Protein AF-A0A7S1VUF8-F1 (afdb_monomer)

Foldseek 3Di:
DDDDDDPVVVVVVVVVVVVCVPVVVVVVVCVVVPDCPPPVNVVCVVVCVVVVVCVVVCVVVDDPDPDPDDDPCPDPPHPPPDPPDFAADEDECDPGQWDWDADPVPGIDIDGDPCSVVVCVVCVVRHHYHYDYPDDCVVCVVVVVVD

Sequence (147 aa):
GGEGGGSVSLATNAKYMIYAAVLIPSALLTWAIKDPDSPPAQFSKLIGLTGLISGVTDEFSKPAHDKLLPNWHDMPNVPQDIFPLPHTLVLDLENTLVSSTWDRKYGWRHAKRPGVDRFLQTMVEYYEIVLYSPSPDYIGDPVVTAL

Solvent-accessible surface area (backbone atoms only — not comparable to full-atom values): 9198 Å² total; per-residue (Å²): 139,90,86,89,74,72,72,65,56,57,55,51,52,51,50,53,51,52,50,49,66,52,48,54,58,50,51,50,51,54,48,54,70,70,38,86,77,28,70,71,44,46,49,37,50,73,73,39,54,51,57,54,54,48,50,59,52,43,66,76,68,50,72,96,53,100,63,94,65,82,59,74,88,75,41,91,89,51,73,90,79,61,78,76,72,67,51,78,45,80,38,57,42,67,82,66,44,27,42,76,47,77,41,96,88,75,42,78,45,78,42,74,42,89,63,46,64,60,49,52,65,58,43,59,79,62,25,46,77,41,82,43,65,96,62,59,61,93,70,42,51,67,55,62,74,70,102

Mean predicted aligned error: 14.05 Å

Nearest PDB structures (foldseek):
  3qle-assembly1_A  TM=9.612E-01  e=4.189E-05  Saccharomyces cerevisiae EC1118
  4qqf-assembly3_B  TM=8.112E-01  e=4.773E-05  Saccharomyces cerevisiae
  4qqf-asse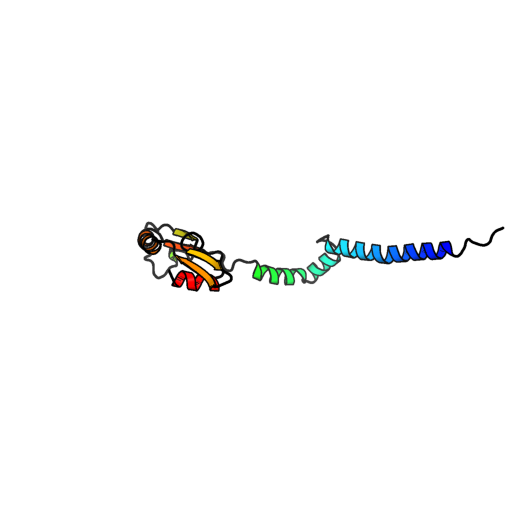mbly4_C  TM=7.850E-01  e=4.773E-05  Saccharomyces cerevisiae
  4io7-assembly1_B  TM=3.229E-01  e=1.639E+00  Adineta vaga
  7txj-assembly1_A-1  TM=1.926E-01  e=6.045E+00  Betalipothrixvirus pozzuoliense

Organism: NCBI:txid210454

Radius of gyration: 32.81 Å; Cα contacts (8 Å, |Δi|>4): 81; chains: 1; bounding box: 82×50×76 Å

Secondary structure (DSSP, 8-state):
-----HHHHHHHHHHHHHHHHHHHHHHHHHHHHH-TTSHHHHHHHHTTHHHHHHHHHHHHHS-S-S-SS--GGG-TTS-TT-SSPPEEEEEESBTTTEEEEEETTTEEEEEEPTTHHHHHHHHTTTEEEEEE-SS-HHHHHHHHHT-

pLDDT: mean 81.04, std 10.75, range [42.81, 94.44]

InterPro domains:
  IPR004274 FCP1 homology domain [PF03031] (88-146)
  IPR004274 FCP1 homology domain [PS50969] (82-147)
  IPR023214 HAD superfamily [G3DSA:3.40.50.1000] (75-147)
  IPR036412 HAD-like superfamily [SSF56784] (85-146)
  IPR050365 Mitochondrial import inner membrane translocase subunit TIM50 [PTHR12210] (81-146)

Structure (mmCIF, N/CA/C/O backbone):
data_AF-A0A7S1VUF8-F1
#
_entry.id   AF-A0A7S1VUF8-F1
#
loop_
_atom_site.group_PDB
_atom_site.id
_atom_site.type_symbol
_atom_site.label_atom_id
_atom_site.label_alt_id
_atom_site.label_comp_id
_atom_site.label_asym_id
_atom_site.label_entity_id
_atom_site.label_seq_id
_atom_site.pdbx_PDB_ins_code
_atom_site.Cartn_x
_atom_site.Cartn_y
_atom_site.Cartn_z
_atom_site.occupancy
_atom_site.B_iso_or_equiv
_atom_site.auth_seq_id
_atom_site.auth_comp_id
_atom_site.auth_asym_id
_atom_site.auth_atom_id
_atom_site.pdbx_PDB_model_num
ATOM 1 N N . GLY A 1 1 ? 66.160 -23.265 -58.743 1.00 42.81 1 GLY A N 1
ATOM 2 C CA . GLY A 1 1 ? 65.489 -22.884 -57.490 1.00 42.81 1 GLY A CA 1
ATOM 3 C C . GLY A 1 1 ? 64.761 -21.586 -57.724 1.00 42.81 1 GLY A C 1
ATOM 4 O O . GLY A 1 1 ? 65.370 -20.694 -58.294 1.00 42.81 1 GLY A O 1
ATOM 5 N N . GLY A 1 2 ? 63.495 -21.506 -57.317 1.00 51.47 2 GLY A N 1
ATOM 6 C CA . GLY A 1 2 ? 62.753 -20.246 -57.275 1.00 51.47 2 GLY A CA 1
ATOM 7 C C . GLY A 1 2 ? 61.473 -20.222 -58.102 1.00 51.47 2 GLY A C 1
ATOM 8 O O . GLY A 1 2 ? 61.422 -19.488 -59.072 1.00 51.47 2 GLY A O 1
ATOM 9 N N . GLU A 1 3 ? 60.435 -20.945 -57.676 1.00 48.47 3 GLU A N 1
ATOM 10 C CA . GLU A 1 3 ? 59.035 -20.620 -57.990 1.00 48.47 3 GLU A CA 1
ATOM 11 C C . GLU A 1 3 ? 58.171 -21.029 -56.785 1.00 48.47 3 GLU A C 1
ATOM 13 O O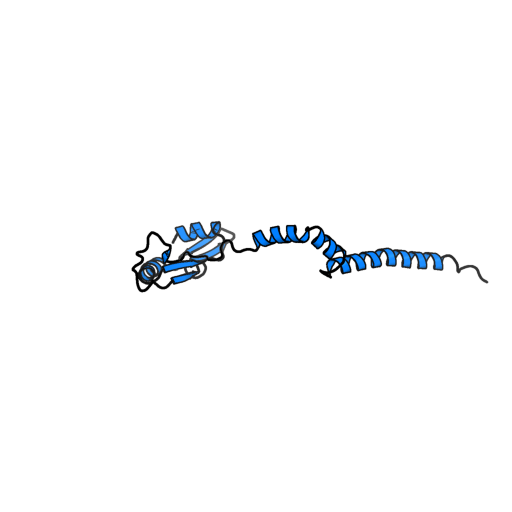 . GLU A 1 3 ? 58.138 -22.201 -56.418 1.00 48.47 3 GLU A O 1
ATOM 18 N N . GLY A 1 4 ? 57.535 -20.065 -56.103 1.00 49.84 4 GLY A N 1
ATOM 19 C CA . GLY A 1 4 ? 56.689 -20.361 -54.933 1.00 49.84 4 GLY A CA 1
ATOM 20 C C . GLY A 1 4 ? 56.285 -19.194 -54.016 1.00 49.84 4 GLY A C 1
ATOM 21 O O . GLY A 1 4 ? 55.901 -19.447 -52.881 1.00 49.84 4 GLY A O 1
ATOM 22 N N . GLY A 1 5 ? 56.387 -17.925 -54.443 1.00 50.72 5 GLY A N 1
ATOM 23 C CA . GLY A 1 5 ? 56.178 -16.761 -53.554 1.00 50.72 5 GLY A CA 1
ATOM 24 C C . GLY A 1 5 ? 54.895 -15.933 -53.750 1.00 50.72 5 GLY A C 1
ATOM 25 O O . GLY A 1 5 ? 54.574 -15.108 -52.900 1.00 50.72 5 GLY A O 1
ATOM 26 N N . GLY A 1 6 ? 54.153 -16.107 -54.851 1.00 55.44 6 GLY A N 1
ATOM 27 C CA . GLY A 1 6 ? 53.097 -15.156 -55.248 1.00 55.44 6 GLY A CA 1
ATOM 28 C C . GLY A 1 6 ? 51.715 -15.369 -54.613 1.00 55.44 6 GLY A C 1
ATOM 29 O O . GLY A 1 6 ? 51.005 -14.405 -54.332 1.00 55.44 6 GLY A O 1
ATOM 30 N N . SER A 1 7 ? 51.319 -16.616 -54.346 1.00 53.91 7 SER A N 1
ATOM 31 C CA . SER A 1 7 ? 49.950 -16.952 -53.912 1.00 53.91 7 SER A CA 1
ATOM 32 C C . SER A 1 7 ? 49.683 -16.696 -52.423 1.00 53.91 7 SER A C 1
ATOM 34 O O . SER A 1 7 ? 48.546 -16.434 -52.031 1.00 53.91 7 SER A O 1
ATOM 36 N N . VAL A 1 8 ? 50.725 -16.711 -51.586 1.00 57.19 8 VAL A N 1
ATOM 37 C CA . VAL A 1 8 ? 50.611 -16.527 -50.127 1.00 57.19 8 VAL A CA 1
ATOM 38 C C . VAL A 1 8 ? 50.386 -15.054 -49.749 1.00 57.19 8 VAL A C 1
ATOM 40 O O . VAL A 1 8 ? 49.652 -14.759 -48.805 1.00 57.19 8 VAL A O 1
ATOM 43 N N . SER A 1 9 ? 50.943 -14.112 -50.518 1.00 58.44 9 SER A N 1
ATOM 44 C CA . SER A 1 9 ? 50.815 -12.664 -50.272 1.00 58.44 9 SER A CA 1
ATOM 45 C C . SER A 1 9 ? 49.383 -12.156 -50.498 1.00 58.44 9 SER A C 1
ATOM 47 O O . SER A 1 9 ? 48.821 -11.439 -49.668 1.00 58.44 9 SER A O 1
ATOM 49 N N . LEU A 1 10 ? 48.735 -12.617 -51.572 1.00 59.25 10 LEU A N 1
ATOM 50 C CA . LEU A 1 10 ? 47.386 -12.182 -51.945 1.00 59.25 10 LEU A CA 1
ATOM 51 C C . LEU A 1 10 ? 46.319 -12.693 -50.959 1.00 59.25 10 LEU A C 1
ATOM 53 O O . LEU A 1 10 ? 45.423 -11.947 -50.569 1.00 59.25 10 LEU A O 1
ATOM 57 N N . ALA A 1 11 ? 46.468 -13.932 -50.478 1.00 61.50 11 ALA A N 1
ATOM 58 C CA . ALA A 1 11 ? 45.592 -14.516 -49.462 1.00 61.50 11 ALA A CA 1
ATOM 59 C C . ALA A 1 11 ? 45.755 -13.856 -48.080 1.00 61.50 11 ALA A C 1
ATOM 61 O O . ALA A 1 11 ? 44.786 -13.739 -47.330 1.00 61.50 11 ALA A O 1
ATOM 62 N N . THR A 1 12 ? 46.964 -13.407 -47.736 1.00 65.38 12 THR A N 1
ATOM 63 C CA . THR A 1 12 ? 47.231 -12.718 -46.465 1.00 65.38 12 THR A CA 1
ATOM 64 C C . THR A 1 12 ? 46.631 -11.307 -46.476 1.00 65.38 12 THR A C 1
ATOM 66 O O . THR A 1 12 ? 45.928 -10.934 -45.538 1.00 65.38 12 THR A O 1
ATOM 69 N N . ASN A 1 13 ? 46.782 -10.567 -47.580 1.00 70.62 13 ASN A N 1
ATOM 70 C CA . ASN A 1 13 ? 46.137 -9.262 -47.768 1.00 70.62 13 ASN A CA 1
ATOM 71 C C . ASN A 1 13 ? 44.605 -9.368 -47.780 1.00 70.62 13 ASN A C 1
ATOM 73 O O . ASN A 1 13 ? 43.932 -8.552 -47.156 1.00 70.62 13 ASN A O 1
ATOM 77 N N . ALA A 1 14 ? 44.041 -10.411 -48.399 1.00 74.50 14 ALA A N 1
ATOM 78 C CA . ALA A 1 14 ? 42.599 -10.658 -48.370 1.00 74.50 14 ALA A CA 1
ATOM 79 C C . ALA A 1 14 ? 42.070 -10.895 -46.942 1.00 74.50 14 ALA A C 1
ATOM 81 O O . ALA A 1 14 ? 41.014 -10.378 -46.582 1.00 74.50 14 ALA A O 1
ATOM 82 N N . LYS A 1 15 ? 42.820 -11.614 -46.094 1.00 74.06 15 LYS A N 1
ATOM 83 C CA . LYS A 1 15 ? 42.462 -11.812 -44.678 1.00 74.06 15 LYS A CA 1
ATOM 84 C C . LYS A 1 15 ? 42.473 -10.496 -43.902 1.00 74.06 15 LYS A C 1
ATOM 86 O O . LYS A 1 15 ? 41.510 -10.216 -43.196 1.00 74.06 15 LYS A O 1
ATOM 91 N N . TYR A 1 16 ? 43.505 -9.664 -44.067 1.00 80.50 16 TYR A N 1
ATOM 92 C CA . TYR A 1 16 ? 43.556 -8.338 -43.435 1.00 80.50 16 TYR A CA 1
ATOM 93 C C . TYR A 1 16 ? 42.423 -7.419 -43.900 1.00 80.50 16 TYR A C 1
ATOM 95 O O . TYR A 1 16 ? 41.854 -6.705 -43.079 1.00 80.50 16 TYR A O 1
ATOM 103 N N . MET A 1 17 ? 42.040 -7.487 -45.176 1.00 81.19 17 MET A N 1
ATOM 104 C CA . MET A 1 17 ? 40.899 -6.736 -45.706 1.00 81.19 17 MET A CA 1
ATOM 105 C C . MET A 1 17 ? 39.572 -7.183 -45.080 1.00 81.19 17 MET A C 1
ATOM 107 O O . MET A 1 17 ? 38.761 -6.338 -44.712 1.00 81.19 17 MET A O 1
ATOM 111 N N . ILE A 1 18 ? 39.361 -8.490 -44.892 1.00 79.44 18 ILE A N 1
ATOM 112 C CA . ILE A 1 18 ? 38.160 -9.018 -44.224 1.00 79.44 18 ILE A CA 1
ATOM 113 C C . ILE A 1 18 ? 38.150 -8.640 -42.735 1.00 79.44 18 ILE A C 1
ATOM 115 O O . ILE A 1 18 ? 37.117 -8.217 -42.220 1.00 79.44 18 ILE A O 1
ATOM 119 N N . TYR A 1 19 ? 39.292 -8.716 -42.042 1.00 83.81 19 TYR A N 1
ATOM 120 C CA . TYR A 1 19 ? 39.388 -8.270 -40.649 1.00 83.81 19 TYR A CA 1
ATOM 121 C C . TYR A 1 19 ? 39.126 -6.770 -40.506 1.00 83.81 19 TYR A C 1
ATOM 123 O O . TYR A 1 19 ? 38.364 -6.375 -39.627 1.00 83.81 19 TYR A O 1
ATOM 131 N N . ALA A 1 20 ? 39.683 -5.938 -41.387 1.00 85.00 20 ALA A N 1
ATOM 132 C CA . ALA A 1 20 ? 39.413 -4.504 -41.402 1.00 85.00 20 ALA A CA 1
ATOM 133 C C . ALA A 1 20 ? 37.927 -4.209 -41.675 1.00 85.00 20 ALA A C 1
ATOM 135 O O . ALA A 1 20 ? 37.332 -3.378 -40.989 1.00 85.00 20 ALA A O 1
ATOM 136 N N . ALA A 1 21 ? 37.303 -4.940 -42.605 1.00 82.38 21 ALA A N 1
ATOM 137 C CA . ALA A 1 21 ? 35.891 -4.783 -42.951 1.00 82.38 21 ALA A CA 1
ATOM 138 C C . ALA A 1 21 ? 34.926 -5.147 -41.810 1.00 82.38 21 ALA A C 1
ATOM 140 O O . ALA A 1 21 ? 33.810 -4.641 -41.787 1.00 82.38 21 ALA A O 1
ATOM 141 N N . VAL A 1 22 ? 35.332 -5.990 -40.856 1.00 85.88 22 VAL A N 1
ATOM 142 C CA . VAL A 1 22 ? 34.507 -6.344 -39.685 1.00 85.88 22 VAL A CA 1
ATOM 143 C C . VAL A 1 22 ? 34.856 -5.479 -38.474 1.00 85.88 22 VAL A C 1
ATOM 145 O O . VAL A 1 22 ? 33.963 -5.013 -37.76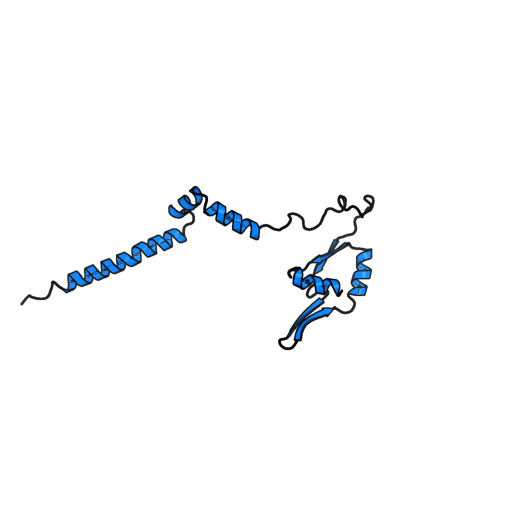4 1.00 85.88 22 VAL A O 1
ATOM 148 N N . LEU A 1 23 ? 36.143 -5.226 -38.233 1.00 90.12 23 LEU A N 1
ATOM 149 C CA . LEU A 1 23 ? 36.612 -4.491 -37.056 1.00 90.12 23 LEU A CA 1
ATOM 150 C C . LEU A 1 23 ? 36.293 -2.997 -37.129 1.00 90.12 23 LEU A C 1
ATOM 152 O O . LEU A 1 23 ? 35.903 -2.421 -36.120 1.00 90.12 23 LEU A O 1
ATOM 156 N N . ILE A 1 24 ? 36.409 -2.366 -38.301 1.00 87.00 24 ILE A N 1
ATOM 157 C CA . ILE A 1 24 ? 36.176 -0.919 -38.421 1.00 87.00 24 ILE A CA 1
ATOM 158 C C . ILE A 1 24 ? 34.690 -0.570 -38.208 1.00 87.00 24 ILE A C 1
ATOM 160 O O . ILE A 1 24 ? 34.410 0.295 -37.376 1.00 87.00 24 ILE A O 1
ATOM 164 N N . PRO A 1 25 ? 33.711 -1.237 -38.856 1.00 84.31 25 PRO A N 1
ATOM 165 C CA . PRO A 1 25 ? 32.299 -0.942 -38.611 1.00 84.31 25 PRO A CA 1
ATOM 166 C C . PRO A 1 25 ? 31.845 -1.315 -37.200 1.00 84.31 25 PRO A C 1
ATOM 168 O O . PRO A 1 25 ? 31.065 -0.582 -36.602 1.00 84.31 25 PRO A O 1
ATOM 171 N N . SER A 1 26 ? 32.344 -2.421 -36.637 1.00 84.06 26 SER A N 1
ATOM 172 C CA . SER A 1 26 ? 32.008 -2.809 -35.260 1.00 84.06 26 SER A CA 1
ATOM 173 C C . SER A 1 26 ? 32.580 -1.831 -34.228 1.00 84.06 26 SER A C 1
ATOM 175 O O . SER A 1 26 ? 31.872 -1.459 -33.293 1.00 84.06 26 SER A O 1
ATOM 177 N N . ALA A 1 27 ? 33.804 -1.332 -34.419 1.00 86.56 27 ALA A N 1
ATOM 178 C CA . ALA A 1 27 ? 34.380 -0.267 -33.597 1.00 86.56 27 ALA A CA 1
ATOM 179 C C . ALA A 1 27 ? 33.593 1.053 -33.717 1.00 86.56 27 ALA A C 1
ATOM 181 O O . ALA A 1 27 ? 33.341 1.711 -32.712 1.00 86.56 27 ALA A O 1
ATOM 182 N N . LEU A 1 28 ? 33.137 1.416 -34.920 1.00 83.25 28 LEU A N 1
ATOM 183 C CA . LEU A 1 28 ? 32.300 2.603 -35.131 1.00 83.25 28 LEU A CA 1
ATOM 184 C C . LEU A 1 28 ? 30.914 2.474 -34.490 1.00 83.25 28 LEU A C 1
ATOM 186 O O . LEU A 1 28 ? 30.445 3.423 -33.870 1.00 83.25 28 LEU A O 1
ATOM 190 N N . LEU A 1 29 ? 30.268 1.310 -34.599 1.00 81.31 29 LEU A N 1
ATOM 191 C CA . LEU A 1 29 ? 28.972 1.052 -33.965 1.00 81.31 29 LEU A CA 1
ATOM 192 C C . LEU A 1 29 ? 29.089 1.026 -32.440 1.00 81.31 29 LEU A C 1
ATOM 194 O O . LEU A 1 29 ? 28.267 1.618 -31.747 1.00 81.31 29 LEU A O 1
ATOM 198 N N . THR A 1 30 ? 30.127 0.379 -31.908 1.00 81.75 30 THR A N 1
ATOM 199 C CA . THR A 1 30 ? 30.373 0.356 -30.459 1.00 81.75 30 THR A CA 1
ATOM 200 C C . THR A 1 30 ? 30.720 1.740 -29.918 1.00 81.75 30 THR A C 1
ATOM 202 O O . THR A 1 30 ? 30.232 2.093 -28.847 1.00 81.75 30 THR A O 1
ATOM 205 N N . TRP A 1 31 ? 31.476 2.555 -30.661 1.00 81.56 31 TRP A N 1
ATOM 206 C CA . TRP A 1 31 ? 31.710 3.957 -30.312 1.00 81.56 31 TRP A CA 1
ATOM 207 C C . TRP A 1 31 ? 30.416 4.783 -30.344 1.00 81.56 31 TRP A C 1
ATOM 209 O O . TRP A 1 31 ? 30.115 5.491 -29.385 1.00 81.56 31 TRP A O 1
ATOM 219 N N . ALA A 1 32 ? 29.601 4.627 -31.390 1.00 78.62 32 ALA A N 1
ATOM 220 C CA . ALA A 1 32 ? 28.333 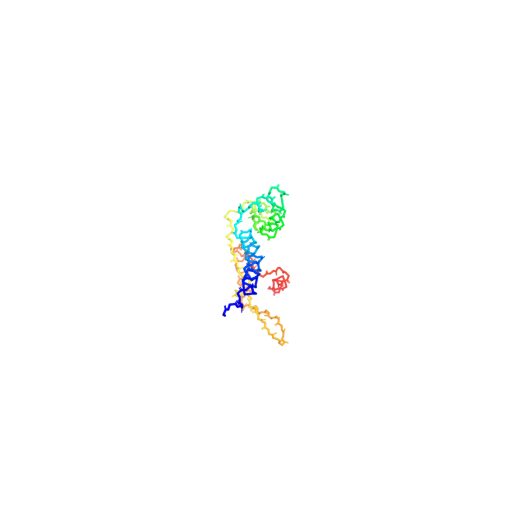5.342 -31.537 1.00 78.62 32 ALA A CA 1
ATOM 221 C C . ALA A 1 32 ? 27.313 5.014 -30.431 1.00 78.62 32 ALA A C 1
ATOM 223 O O . ALA A 1 32 ? 26.538 5.884 -30.045 1.00 78.62 32 ALA A O 1
ATOM 224 N N . ILE A 1 33 ? 27.309 3.778 -29.917 1.00 77.94 33 ILE A N 1
ATOM 225 C CA . ILE A 1 33 ? 26.395 3.344 -28.848 1.00 77.94 33 ILE A CA 1
ATOM 226 C C . ILE A 1 33 ? 26.898 3.762 -27.458 1.00 77.94 33 ILE A C 1
ATOM 228 O O . ILE A 1 33 ? 26.089 4.014 -26.568 1.00 77.94 33 ILE A O 1
ATOM 232 N N . LYS A 1 34 ? 28.218 3.804 -27.241 1.00 77.81 34 LYS A N 1
ATOM 233 C CA . LYS A 1 34 ? 28.794 3.986 -25.902 1.00 77.81 34 LYS A CA 1
ATOM 234 C C . LYS A 1 34 ? 28.908 5.451 -25.469 1.00 77.81 34 LYS A C 1
ATOM 236 O O . LYS A 1 34 ? 28.761 5.710 -24.278 1.00 77.81 34 LYS A O 1
ATOM 241 N N . ASP A 1 35 ? 29.136 6.383 -26.400 1.00 77.31 35 ASP A N 1
ATOM 242 C CA . ASP A 1 35 ? 29.268 7.811 -26.084 1.00 77.31 35 ASP A CA 1
ATOM 243 C C . ASP A 1 35 ? 27.962 8.591 -26.360 1.00 77.31 35 ASP A C 1
ATOM 245 O O . ASP A 1 35 ? 27.551 8.723 -27.521 1.00 77.31 35 ASP A O 1
ATOM 249 N N . PRO A 1 36 ? 27.329 9.187 -25.328 1.00 70.19 36 PRO A N 1
ATOM 250 C CA . PRO A 1 36 ? 26.075 9.941 -25.462 1.00 70.19 36 PRO A CA 1
ATOM 251 C C . PRO A 1 36 ? 26.217 11.270 -26.228 1.00 70.19 36 PRO A C 1
ATOM 253 O O . PRO A 1 36 ? 25.207 11.893 -26.578 1.00 70.19 36 PRO A O 1
ATOM 256 N N . ASP A 1 37 ? 27.453 11.690 -26.509 1.00 77.62 37 ASP A N 1
ATOM 257 C CA . ASP A 1 37 ? 27.789 12.902 -27.264 1.00 77.62 37 ASP A CA 1
ATOM 258 C C . ASP A 1 37 ? 28.436 12.604 -28.624 1.00 77.62 37 ASP A C 1
ATOM 260 O O . ASP A 1 37 ? 29.006 13.498 -29.251 1.00 77.62 37 ASP A O 1
ATOM 264 N N . SER A 1 38 ? 28.327 11.368 -29.122 1.00 82.94 38 SER A N 1
ATOM 265 C CA . SER A 1 38 ? 28.758 11.040 -30.483 1.00 82.94 38 SER A CA 1
ATOM 266 C C . SER A 1 38 ? 27.952 11.839 -31.532 1.00 82.94 38 SER A C 1
ATOM 268 O O . SER A 1 38 ? 26.778 12.152 -31.308 1.00 82.94 38 SER A O 1
ATOM 270 N N . PRO A 1 39 ? 28.523 12.177 -32.706 1.00 81.69 39 PRO A N 1
ATOM 271 C CA . PRO A 1 39 ? 27.831 12.938 -33.749 1.00 81.69 39 PRO A CA 1
ATOM 272 C C . PRO A 1 39 ? 26.453 12.371 -34.143 1.00 81.69 39 PRO A C 1
ATOM 274 O O . PRO A 1 39 ? 25.516 13.159 -34.253 1.00 81.69 39 PRO A O 1
ATOM 277 N N . PRO A 1 40 ? 26.250 11.042 -34.284 1.00 78.38 40 PRO A N 1
ATOM 278 C CA . PRO A 1 40 ? 24.922 10.476 -34.537 1.00 78.38 40 PRO A CA 1
ATOM 279 C C . PRO A 1 40 ? 23.930 10.749 -33.398 1.00 78.38 40 PRO A C 1
ATOM 281 O O . PRO A 1 40 ? 22.771 11.076 -33.656 1.00 78.38 40 PRO A O 1
ATOM 284 N N . ALA A 1 41 ? 24.381 10.667 -32.142 1.00 74.62 41 ALA A N 1
ATOM 285 C CA . ALA A 1 41 ? 23.559 10.978 -30.978 1.00 74.62 41 ALA A CA 1
ATOM 286 C C . ALA A 1 41 ? 23.205 12.475 -30.929 1.00 74.62 41 ALA A C 1
ATOM 288 O O . ALA A 1 41 ? 22.047 12.817 -30.690 1.00 74.62 41 ALA A O 1
ATOM 289 N N . GLN A 1 42 ? 24.146 13.370 -31.246 1.00 79.50 42 GLN A N 1
ATOM 290 C CA . GLN A 1 42 ? 23.884 14.812 -31.355 1.00 79.50 42 GLN A CA 1
ATOM 291 C C . GLN A 1 42 ? 22.893 15.140 -32.479 1.00 79.50 42 GLN A C 1
ATOM 293 O O . GLN A 1 42 ? 21.996 15.954 -32.275 1.00 79.50 42 GLN A O 1
ATOM 298 N N . PHE A 1 43 ? 22.983 14.464 -33.630 1.00 76.38 43 PHE A N 1
ATOM 299 C CA . PHE A 1 43 ? 21.978 14.576 -34.691 1.00 76.38 43 PHE A CA 1
ATOM 300 C C . PHE A 1 43 ? 20.608 14.080 -34.225 1.00 76.38 43 PHE A C 1
ATOM 302 O O . PHE A 1 43 ? 19.617 14.759 -34.472 1.00 76.38 43 PHE A O 1
ATOM 309 N N . SER A 1 44 ? 20.542 12.955 -33.505 1.00 77.25 44 SER A N 1
ATOM 310 C CA . SER A 1 44 ? 19.281 12.439 -32.947 1.00 77.25 44 SER A CA 1
ATOM 311 C C . SER A 1 44 ? 18.642 13.395 -31.926 1.00 77.25 44 SER A C 1
ATOM 313 O O . SER A 1 44 ? 17.418 13.542 -31.900 1.00 77.25 44 SER A O 1
ATOM 315 N N . LYS A 1 45 ? 19.473 14.106 -31.146 1.00 79.19 45 LYS A N 1
ATOM 316 C CA . LYS A 1 45 ? 19.053 15.177 -30.233 1.00 79.19 45 LYS A CA 1
ATOM 317 C C . LYS A 1 45 ? 18.560 16.400 -31.017 1.00 79.19 45 LYS A C 1
ATOM 319 O O . LYS A 1 45 ? 17.502 16.930 -30.696 1.00 79.19 45 LYS A O 1
ATOM 324 N N . LEU A 1 46 ? 19.276 16.807 -32.070 1.00 82.00 46 LEU A N 1
ATOM 325 C CA . LEU A 1 46 ? 18.932 17.959 -32.914 1.00 82.00 46 LEU A CA 1
ATOM 326 C C . LEU A 1 46 ? 17.608 17.765 -33.665 1.00 82.00 46 LEU A C 1
ATOM 328 O O . LEU A 1 46 ? 16.800 18.685 -33.730 1.00 82.00 46 LEU A O 1
ATOM 332 N N . ILE A 1 47 ? 17.366 16.568 -34.204 1.00 83.31 47 ILE A N 1
ATOM 333 C CA . ILE A 1 47 ? 16.103 16.223 -34.881 1.00 83.31 47 ILE A CA 1
ATOM 334 C C . ILE A 1 47 ? 14.968 15.901 -33.894 1.00 83.31 47 ILE A C 1
ATOM 336 O O . ILE A 1 47 ? 13.872 15.546 -34.317 1.00 83.31 47 ILE A O 1
ATOM 340 N N . GLY A 1 48 ? 15.217 15.999 -32.583 1.00 80.50 48 GLY A N 1
ATOM 341 C CA . GLY A 1 48 ? 14.205 15.845 -31.536 1.00 80.50 48 GLY A CA 1
ATOM 342 C C . GLY A 1 48 ? 13.778 14.405 -31.235 1.00 80.50 48 GLY A C 1
ATOM 343 O O . GLY A 1 48 ? 12.913 14.197 -30.389 1.00 80.50 48 GLY A O 1
ATOM 344 N N . LEU A 1 49 ? 14.395 13.398 -31.859 1.00 81.62 49 LEU A N 1
ATOM 345 C CA . LEU A 1 49 ? 14.074 11.980 -31.645 1.00 81.62 49 LEU A CA 1
ATOM 346 C C . LEU A 1 49 ? 14.305 11.556 -30.190 1.00 81.62 49 LEU A C 1
ATOM 348 O O . LEU A 1 49 ? 13.480 10.852 -29.612 1.00 81.62 49 LEU A O 1
ATOM 352 N N . THR A 1 50 ? 15.385 12.043 -29.571 1.00 79.06 50 THR A N 1
ATOM 353 C CA . THR A 1 50 ? 15.652 11.809 -28.144 1.00 79.06 50 THR A CA 1
ATOM 354 C C . THR A 1 50 ? 14.561 12.409 -27.255 1.00 79.06 50 THR A C 1
ATOM 356 O O . THR A 1 50 ? 14.176 11.768 -26.287 1.00 79.06 50 THR A O 1
ATOM 359 N N . GLY A 1 51 ? 14.034 13.590 -27.604 1.00 77.62 51 GLY A N 1
ATOM 360 C CA . GLY A 1 51 ? 12.968 14.267 -26.855 1.00 77.62 51 GLY A CA 1
ATOM 361 C C . GLY A 1 51 ? 11.618 13.549 -26.932 1.00 77.62 51 GLY A C 1
ATOM 362 O O . GLY A 1 51 ? 10.863 13.534 -25.963 1.00 77.62 51 GLY A O 1
ATOM 363 N N . LEU A 1 52 ? 11.326 12.906 -28.066 1.00 83.06 52 LEU A N 1
ATOM 364 C CA . LEU A 1 52 ? 10.137 12.062 -28.217 1.00 83.06 52 LEU A CA 1
ATOM 365 C C . LEU A 1 52 ? 10.249 10.786 -27.383 1.00 83.06 52 LEU A C 1
ATOM 367 O O . LEU A 1 52 ? 9.303 10.422 -26.691 1.00 83.06 52 LEU A O 1
ATOM 371 N N . ILE A 1 53 ? 11.412 10.128 -27.416 1.00 79.88 53 ILE A N 1
ATOM 372 C CA . ILE A 1 53 ? 11.655 8.925 -26.612 1.00 79.88 53 ILE A CA 1
ATOM 373 C C . ILE A 1 53 ? 11.609 9.274 -25.124 1.00 79.88 53 ILE A C 1
ATOM 375 O O . ILE A 1 53 ? 10.929 8.581 -24.372 1.00 79.88 53 ILE A O 1
ATOM 379 N N . SER A 1 54 ? 12.261 10.368 -24.712 1.00 79.50 54 SER A N 1
ATOM 380 C CA . SER A 1 54 ? 12.228 10.815 -23.320 1.00 79.50 54 SER A CA 1
ATOM 381 C C . SER A 1 54 ? 10.820 11.215 -22.887 1.00 79.50 54 SER A C 1
ATOM 383 O O . SER A 1 54 ? 10.422 10.875 -21.788 1.00 79.50 54 SER A O 1
ATOM 385 N N . GLY A 1 55 ? 10.034 11.871 -23.747 1.00 80.50 55 GLY A N 1
ATOM 386 C CA . GLY A 1 55 ? 8.644 12.225 -23.447 1.00 80.50 55 GLY A CA 1
ATOM 387 C C . GLY A 1 55 ? 7.762 11.003 -23.180 1.00 80.50 55 GLY A C 1
ATOM 388 O O . GLY A 1 55 ? 7.000 11.004 -22.217 1.00 80.50 55 GLY A O 1
ATOM 389 N N . VAL A 1 56 ? 7.927 9.939 -23.974 1.00 82.50 56 VAL A N 1
ATOM 390 C CA . VAL A 1 56 ? 7.226 8.664 -23.759 1.00 82.50 56 VAL A CA 1
ATOM 391 C C . VAL A 1 56 ? 7.697 7.997 -22.468 1.00 82.50 56 VAL A C 1
ATOM 393 O O . VAL A 1 56 ? 6.872 7.543 -21.685 1.00 82.50 56 VAL A O 1
ATOM 396 N N . THR A 1 57 ? 9.006 7.946 -22.200 1.00 80.81 57 THR A N 1
ATOM 397 C CA . THR A 1 57 ? 9.510 7.329 -20.959 1.00 80.81 57 THR A CA 1
ATOM 398 C C . THR A 1 57 ? 9.153 8.134 -19.714 1.00 80.81 57 THR A C 1
ATOM 400 O O . THR A 1 57 ? 8.897 7.553 -18.663 1.00 80.81 57 THR A O 1
ATOM 403 N N . ASP A 1 58 ? 9.110 9.458 -19.832 1.00 79.19 58 ASP A N 1
ATOM 404 C CA . ASP A 1 58 ? 8.767 10.372 -18.750 1.00 79.19 58 ASP A CA 1
ATOM 405 C C . ASP A 1 58 ? 7.313 10.199 -18.317 1.00 79.19 58 ASP A C 1
ATOM 407 O O . ASP A 1 58 ? 7.025 10.299 -17.131 1.00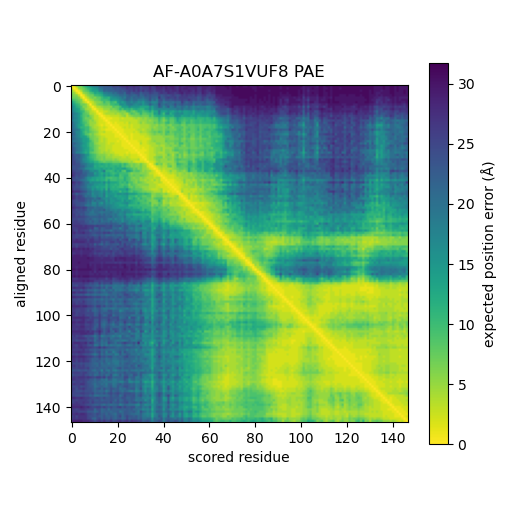 79.19 58 ASP A O 1
ATOM 411 N N . GLU A 1 59 ? 6.396 9.925 -19.246 1.00 77.38 59 GLU A N 1
ATOM 412 C CA . GLU A 1 59 ? 4.990 9.654 -18.925 1.00 77.38 59 GLU A CA 1
ATOM 413 C C . GLU A 1 59 ? 4.834 8.404 -18.046 1.00 77.38 59 GLU A C 1
ATOM 415 O O . GLU A 1 59 ? 4.046 8.410 -17.106 1.00 77.38 59 GLU A O 1
ATOM 420 N N . PHE A 1 60 ? 5.647 7.368 -18.277 1.00 77.62 60 PHE A N 1
ATOM 421 C CA . PHE A 1 60 ? 5.667 6.165 -17.434 1.00 77.62 60 PHE A CA 1
ATOM 422 C C . PHE A 1 60 ? 6.478 6.334 -16.141 1.00 77.62 60 PHE A C 1
ATOM 424 O O . PHE A 1 60 ? 6.253 5.608 -15.174 1.00 77.62 60 PHE A O 1
ATOM 431 N N . SER A 1 61 ? 7.448 7.251 -16.127 1.00 81.25 61 SER A N 1
ATOM 432 C CA . SER A 1 61 ? 8.339 7.495 -14.987 1.00 81.25 61 SER A CA 1
ATOM 433 C C . SER A 1 61 ? 7.781 8.506 -13.986 1.00 81.25 61 SER A C 1
ATOM 435 O O . SER A 1 61 ? 8.233 8.521 -12.837 1.00 81.25 61 SER A O 1
ATOM 437 N N . LYS A 1 62 ? 6.892 9.406 -14.410 1.00 80.00 62 LYS A N 1
ATOM 438 C CA . LYS A 1 62 ? 6.364 10.457 -13.540 1.00 80.00 62 LYS A CA 1
ATOM 439 C C . LYS A 1 62 ? 5.357 9.861 -12.554 1.00 80.00 62 LYS A C 1
ATOM 441 O O . LYS A 1 62 ? 4.507 9.067 -12.955 1.00 80.00 62 LYS A O 1
ATOM 446 N N . PRO A 1 63 ? 5.424 10.238 -11.266 1.00 74.44 63 PRO A N 1
ATOM 447 C CA . PRO A 1 63 ? 4.385 9.862 -10.320 1.00 74.44 63 PRO A CA 1
ATOM 448 C C . PRO A 1 63 ? 3.045 10.460 -10.770 1.00 74.44 63 PRO A C 1
ATOM 450 O O . PRO A 1 63 ? 3.005 11.583 -11.268 1.00 74.44 63 PRO A O 1
ATOM 453 N N . ALA A 1 64 ? 1.946 9.723 -10.582 1.00 74.94 64 ALA A N 1
ATOM 454 C CA . ALA A 1 64 ? 0.613 10.160 -11.012 1.00 74.94 64 ALA A CA 1
ATOM 455 C C . ALA A 1 64 ? 0.177 11.493 -10.368 1.00 74.94 64 ALA A C 1
ATOM 457 O O . ALA A 1 64 ? -0.562 12.263 -10.977 1.00 74.94 64 ALA A O 1
ATOM 458 N N . HIS A 1 65 ? 0.657 11.774 -9.153 1.00 79.25 65 HIS A N 1
ATOM 459 C CA . HIS A 1 65 ? 0.395 13.010 -8.423 1.00 79.25 65 HIS A CA 1
ATOM 460 C C . HIS A 1 65 ? 1.622 13.449 -7.618 1.00 79.25 65 HIS A C 1
ATOM 462 O O . HIS A 1 65 ? 2.286 12.619 -6.997 1.00 79.25 65 HIS A O 1
ATOM 468 N N . ASP A 1 66 ? 1.863 14.763 -7.559 1.00 83.25 66 ASP A N 1
ATOM 469 C CA . ASP A 1 66 ? 2.901 15.357 -6.701 1.00 83.25 66 ASP A CA 1
ATOM 470 C C . ASP A 1 66 ? 2.609 15.137 -5.209 1.00 83.25 66 ASP A C 1
ATOM 472 O O . ASP A 1 66 ? 3.521 14.959 -4.401 1.00 83.25 66 ASP A O 1
ATOM 476 N N . LYS A 1 67 ? 1.322 15.136 -4.833 1.00 84.44 67 LYS A N 1
ATOM 477 C CA . LYS A 1 67 ? 0.861 14.882 -3.468 1.00 84.44 67 LYS A CA 1
ATOM 478 C C . LYS A 1 67 ? -0.195 13.782 -3.464 1.00 84.44 67 LYS A C 1
ATOM 480 O O . LYS A 1 67 ? -1.212 13.899 -4.137 1.00 84.44 67 LYS A O 1
ATOM 485 N N . LEU A 1 68 ? 0.051 12.737 -2.676 1.00 84.88 68 LEU A N 1
ATOM 486 C CA . LEU A 1 68 ? -0.811 11.550 -2.602 1.00 84.88 68 LEU A CA 1
ATOM 487 C C . LEU A 1 68 ? -2.079 11.763 -1.767 1.00 84.88 68 LEU A C 1
ATOM 489 O O . LEU A 1 68 ? -3.063 11.062 -1.963 1.00 84.88 68 LEU A O 1
ATOM 493 N N . LEU A 1 69 ? -2.049 12.716 -0.833 1.00 86.25 69 LEU A N 1
ATOM 494 C CA . LEU A 1 69 ? -3.157 13.004 0.074 1.00 86.25 69 LEU A CA 1
ATOM 495 C C . LEU A 1 69 ? -3.591 14.469 -0.079 1.00 86.25 69 LEU A C 1
ATOM 497 O O . LEU A 1 69 ? -2.723 15.348 -0.147 1.00 86.25 69 LEU A O 1
ATOM 501 N N . PRO A 1 70 ? -4.901 14.764 -0.117 1.00 84.12 70 PRO A N 1
ATOM 502 C CA . PRO A 1 70 ? -5.385 16.140 -0.111 1.00 84.12 70 PRO A CA 1
ATOM 503 C C . PRO A 1 70 ? -4.982 16.852 1.188 1.00 84.12 70 PRO A C 1
ATOM 505 O O . PRO A 1 70 ? -4.680 16.221 2.202 1.00 84.12 70 PRO A O 1
ATOM 508 N N . ASN A 1 71 ? -4.946 18.187 1.179 1.00 82.81 71 ASN A N 1
ATOM 509 C CA . ASN A 1 71 ? -4.787 18.912 2.438 1.00 82.81 71 ASN A CA 1
ATOM 510 C C . ASN A 1 71 ? -6.080 18.812 3.247 1.00 82.81 71 ASN A C 1
ATOM 512 O O . ASN A 1 71 ? -7.173 18.915 2.696 1.00 82.81 71 ASN A O 1
ATOM 516 N N . TRP A 1 72 ? -5.942 18.734 4.568 1.00 75.94 72 TRP A N 1
ATOM 517 C CA . TRP A 1 72 ? -7.076 18.734 5.491 1.00 75.94 72 TRP A CA 1
ATOM 518 C C . TRP A 1 72 ? -7.998 19.949 5.312 1.00 75.94 72 TRP A C 1
ATOM 520 O O . TRP A 1 72 ? -9.213 19.831 5.406 1.00 75.94 72 TRP A O 1
ATOM 530 N N . HIS A 1 73 ? -7.425 21.116 4.995 1.00 70.38 73 HIS A N 1
ATOM 531 C CA . HIS A 1 73 ? -8.180 22.354 4.778 1.00 70.38 73 HIS A CA 1
ATOM 532 C C . HIS A 1 73 ? -9.076 22.319 3.527 1.00 70.38 73 HIS A C 1
ATOM 534 O O . HIS A 1 73 ? -10.066 23.046 3.461 1.00 70.38 73 HIS A O 1
ATOM 540 N N . ASP A 1 74 ? -8.751 21.452 2.565 1.00 76.56 74 ASP A N 1
ATOM 541 C CA . ASP A 1 74 ? -9.454 21.341 1.287 1.00 76.56 74 ASP A CA 1
ATOM 542 C C . ASP A 1 74 ? -10.555 20.257 1.325 1.00 76.56 74 ASP A C 1
ATOM 544 O O . ASP A 1 74 ? -11.299 20.095 0.355 1.00 76.56 74 ASP A O 1
ATOM 548 N N . MET A 1 75 ? -10.681 19.495 2.425 1.00 74.88 75 MET A N 1
ATOM 549 C CA . MET A 1 75 ? -11.671 18.419 2.546 1.00 74.88 75 MET A CA 1
ATOM 550 C C . MET A 1 75 ? -13.066 18.961 2.916 1.00 74.88 75 MET A C 1
ATOM 552 O O . MET A 1 75 ? -13.227 19.581 3.965 1.00 74.88 75 MET A O 1
ATOM 556 N N . PRO A 1 76 ? -14.119 18.666 2.125 1.00 70.50 76 PRO A N 1
ATOM 557 C CA . PRO A 1 76 ? -15.459 19.233 2.325 1.00 70.50 76 PRO A CA 1
ATOM 558 C C . PRO A 1 76 ? -16.212 18.674 3.544 1.00 70.50 76 PRO A C 1
ATOM 560 O O . PRO A 1 76 ? -17.159 19.297 4.014 1.00 70.50 76 PRO A O 1
ATOM 563 N N . ASN A 1 77 ? -15.812 17.504 4.052 1.00 70.19 77 ASN A N 1
ATOM 564 C CA . ASN A 1 77 ? -16.530 16.776 5.108 1.00 70.19 77 ASN A CA 1
ATOM 565 C C . ASN A 1 77 ? -15.894 16.922 6.496 1.00 70.19 77 ASN A C 1
ATOM 567 O O . ASN A 1 77 ? -16.285 16.227 7.432 1.00 70.19 77 ASN A O 1
ATOM 571 N N . VAL A 1 78 ? -14.895 17.791 6.626 1.00 68.94 78 VAL A N 1
ATOM 572 C CA . VAL A 1 78 ? -14.131 17.965 7.853 1.00 68.94 78 VAL A CA 1
ATOM 573 C C . VAL A 1 78 ? -14.343 19.392 8.365 1.00 68.94 78 VAL A C 1
ATOM 575 O O . VAL A 1 78 ? -14.045 20.342 7.640 1.00 68.94 78 VAL A O 1
ATOM 578 N N . PRO A 1 79 ? -14.859 19.572 9.593 1.00 70.62 79 PRO A N 1
ATOM 579 C CA . PRO A 1 79 ? -14.964 20.890 10.205 1.00 70.62 79 PRO A CA 1
ATOM 580 C C . PRO A 1 79 ? -13.592 21.588 10.248 1.00 70.62 79 PRO A C 1
ATOM 582 O O . PRO A 1 79 ? -12.608 21.033 10.743 1.00 70.62 79 PRO A O 1
ATOM 585 N N . GLN A 1 80 ? -13.509 22.803 9.693 1.00 65.56 80 GLN A N 1
ATOM 586 C CA . GLN A 1 80 ? -12.254 23.570 9.570 1.00 65.56 80 GLN A CA 1
ATOM 587 C C . GLN A 1 80 ? -11.693 24.052 10.922 1.00 65.56 80 GLN A C 1
ATOM 589 O O . GLN A 1 80 ? -10.580 24.569 10.997 1.00 65.56 80 GLN A O 1
ATOM 594 N N . ASP A 1 81 ? -12.472 23.885 11.982 1.00 67.12 81 ASP A N 1
ATOM 595 C CA . ASP A 1 81 ? -12.235 24.276 13.364 1.00 67.12 81 ASP A CA 1
ATOM 596 C C . ASP A 1 81 ? -11.702 23.130 14.248 1.00 67.12 81 ASP A C 1
ATOM 598 O O . ASP A 1 81 ? -11.492 23.331 15.446 1.00 67.12 81 ASP A O 1
ATOM 602 N N . ILE A 1 82 ? -11.410 21.950 13.680 1.00 65.25 82 ILE A N 1
ATOM 603 C CA . ILE A 1 82 ? -10.760 20.852 14.411 1.00 65.25 82 ILE A CA 1
ATOM 604 C C . I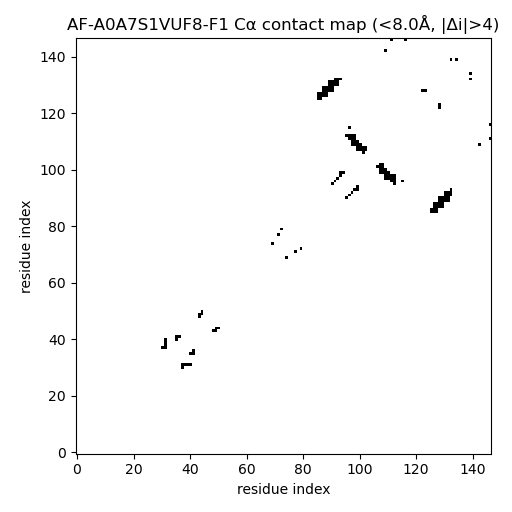LE A 1 82 ? -9.288 21.205 14.658 1.00 65.25 82 ILE A C 1
ATOM 606 O O . ILE A 1 82 ? -8.407 20.947 13.837 1.00 65.25 82 ILE A O 1
ATOM 610 N N . PHE A 1 83 ? -9.022 21.792 15.823 1.00 59.62 83 PHE A N 1
ATOM 611 C CA . PHE A 1 83 ? -7.685 21.928 16.389 1.00 59.62 83 PHE A CA 1
ATOM 612 C C . PHE A 1 83 ? -7.590 21.116 17.687 1.00 59.62 83 PHE A C 1
ATOM 614 O O . PHE A 1 83 ? -8.380 21.361 18.603 1.00 59.62 83 PHE A O 1
ATOM 621 N N . PRO A 1 84 ? -6.609 20.202 17.825 1.00 69.56 84 PRO A N 1
ATOM 622 C CA . PRO A 1 84 ? -5.553 19.835 16.869 1.00 69.56 84 PRO A CA 1
ATOM 623 C C . PRO A 1 84 ? -6.024 18.850 15.782 1.00 69.56 84 PRO A C 1
ATOM 625 O O . PRO A 1 84 ? -6.942 18.066 16.009 1.00 69.56 84 PRO A O 1
ATOM 628 N N . LEU A 1 85 ? -5.356 18.857 14.620 1.00 71.56 85 LEU A N 1
ATOM 629 C CA . LEU A 1 85 ? -5.569 17.828 13.598 1.00 71.56 85 LEU A CA 1
ATOM 630 C C . LEU A 1 85 ? -5.212 16.439 14.159 1.00 71.56 85 LEU A C 1
ATOM 632 O O . LEU A 1 85 ? -4.183 16.321 14.838 1.00 71.56 85 LEU A O 1
ATOM 636 N N . PRO A 1 86 ? -5.998 15.390 13.854 1.00 76.38 86 PRO A N 1
ATOM 637 C CA . PRO A 1 86 ? -5.610 14.026 14.180 1.00 76.38 86 PRO A CA 1
ATOM 638 C C . PRO A 1 86 ? -4.312 13.672 13.449 1.00 76.38 86 PRO A C 1
ATOM 640 O O . PRO A 1 86 ? -4.062 14.106 12.325 1.00 76.38 86 PRO A O 1
ATOM 643 N N . HIS A 1 87 ? -3.454 12.894 14.100 1.00 86.56 87 HIS A N 1
ATOM 644 C CA . HIS A 1 87 ? -2.219 12.439 13.475 1.00 86.56 87 HIS A CA 1
ATOM 645 C C . HIS A 1 87 ? -2.527 11.382 12.402 1.00 86.56 87 HIS A C 1
ATOM 647 O O . HIS A 1 87 ? -3.425 10.559 12.574 1.00 86.56 87 HIS A O 1
ATOM 653 N N . THR A 1 88 ? -1.761 11.368 11.311 1.00 90.62 88 THR A N 1
ATOM 654 C CA . THR A 1 88 ? -1.915 10.361 10.252 1.00 90.62 88 THR A CA 1
ATOM 655 C C . THR A 1 88 ? -1.119 9.102 10.595 1.00 90.62 88 THR A C 1
ATOM 657 O O . THR A 1 88 ? 0.094 9.156 10.815 1.00 90.62 88 THR A O 1
ATOM 660 N N . LEU A 1 89 ? -1.797 7.957 10.625 1.00 93.06 89 LEU A N 1
ATOM 661 C CA . LEU A 1 89 ? -1.214 6.633 10.798 1.00 93.06 89 LEU A CA 1
ATOM 662 C C . LEU A 1 89 ? -1.162 5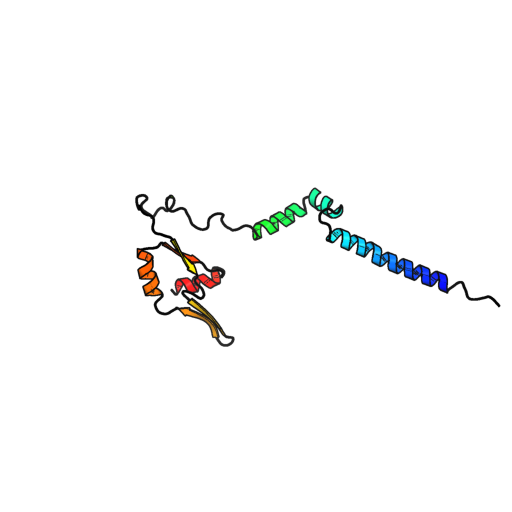.929 9.439 1.00 93.06 89 LEU A C 1
ATOM 664 O O . LEU A 1 89 ? -2.182 5.470 8.927 1.00 93.06 89 LEU A O 1
ATOM 668 N N . VAL A 1 90 ? 0.038 5.821 8.871 1.00 93.94 90 VAL A N 1
ATOM 669 C CA . VAL A 1 90 ? 0.266 5.073 7.628 1.00 93.94 90 VAL A CA 1
ATOM 670 C C . VAL A 1 90 ? 0.543 3.611 7.966 1.00 93.94 90 VAL A C 1
ATOM 672 O O . VAL A 1 90 ? 1.490 3.311 8.695 1.00 93.94 90 VAL A O 1
ATOM 675 N N . LEU A 1 91 ? -0.283 2.706 7.447 1.00 93.62 91 LEU A N 1
ATOM 676 C CA . LEU A 1 91 ? -0.179 1.266 7.671 1.00 93.62 91 LEU A CA 1
ATOM 677 C C . LEU A 1 91 ? 0.054 0.538 6.355 1.00 93.62 91 LEU A C 1
ATOM 679 O O . LEU A 1 91 ? -0.644 0.787 5.377 1.00 93.62 91 LEU A O 1
ATOM 683 N N . ASP A 1 92 ? 0.989 -0.407 6.364 1.00 92.38 92 ASP A N 1
ATOM 684 C CA . ASP A 1 92 ? 1.113 -1.370 5.273 1.00 92.38 92 ASP A CA 1
ATOM 685 C C . ASP A 1 92 ? -0.052 -2.374 5.327 1.00 92.38 92 ASP A C 1
ATOM 687 O O . ASP A 1 92 ? -0.478 -2.797 6.408 1.00 92.38 92 ASP A O 1
ATOM 691 N N . LEU A 1 93 ? -0.589 -2.754 4.170 1.00 89.69 93 LEU A N 1
ATOM 692 C CA . LEU A 1 93 ? -1.647 -3.760 4.064 1.00 89.69 93 LEU A CA 1
ATOM 693 C C . LEU A 1 93 ? -1.070 -5.175 4.215 1.00 89.69 93 LEU A C 1
ATOM 695 O O . LEU A 1 93 ? -1.537 -5.973 5.040 1.00 89.69 93 LEU A O 1
ATOM 699 N N . GLU A 1 94 ? -0.039 -5.470 3.424 1.00 88.44 94 GLU A N 1
ATOM 700 C CA . GLU A 1 94 ? 0.599 -6.782 3.363 1.00 88.44 94 GLU A CA 1
ATOM 701 C C . GLU A 1 94 ? 1.541 -6.966 4.555 1.00 88.44 94 GLU A C 1
ATOM 703 O O . GLU A 1 94 ? 2.142 -6.026 5.072 1.00 88.44 94 GLU A O 1
ATOM 708 N N . ASN A 1 95 ? 1.619 -8.194 5.060 1.00 85.56 95 ASN A N 1
ATOM 709 C CA . ASN A 1 95 ? 2.453 -8.598 6.194 1.00 85.56 95 ASN A CA 1
ATOM 710 C C . ASN A 1 95 ? 2.192 -7.861 7.530 1.00 85.56 95 ASN A C 1
ATOM 712 O O . ASN A 1 95 ? 2.815 -8.212 8.535 1.00 85.56 95 ASN A O 1
ATOM 716 N N . THR A 1 96 ? 1.241 -6.920 7.587 1.00 90.00 96 THR A N 1
ATOM 717 C CA . THR A 1 96 ? 0.856 -6.181 8.804 1.00 90.00 96 THR A CA 1
ATOM 718 C C . THR A 1 96 ? -0.591 -6.457 9.207 1.00 90.00 96 THR A C 1
ATOM 720 O O . THR A 1 96 ? -0.837 -6.892 10.339 1.00 90.00 96 THR A O 1
ATOM 723 N N . LEU A 1 97 ? -1.547 -6.231 8.299 1.00 91.50 97 LEU A N 1
ATOM 724 C CA . LEU A 1 97 ? -2.976 -6.489 8.523 1.00 91.50 97 LEU A CA 1
ATOM 725 C C . LEU A 1 97 ? -3.417 -7.808 7.886 1.00 91.50 97 LEU A C 1
ATOM 727 O O . LEU A 1 97 ? -4.233 -8.539 8.453 1.00 91.50 97 LEU A O 1
ATOM 731 N N . VAL A 1 98 ? -2.845 -8.136 6.730 1.00 90.75 98 VAL A N 1
ATOM 732 C CA . VAL A 1 98 ? -3.159 -9.341 5.964 1.00 90.75 98 VAL A CA 1
ATOM 733 C C . VAL A 1 98 ? -1.874 -10.090 5.641 1.00 90.75 98 VAL A C 1
ATOM 735 O O . VAL A 1 98 ? -0.829 -9.497 5.401 1.00 90.75 98 VAL A O 1
ATOM 738 N N . SER A 1 99 ? -1.941 -11.418 5.648 1.00 89.69 99 SER A N 1
ATOM 739 C CA . SER A 1 99 ? -0.891 -12.279 5.111 1.00 89.69 99 SER A CA 1
ATOM 740 C C . SER A 1 99 ? -1.398 -12.940 3.837 1.00 89.69 99 SER A C 1
ATOM 742 O O . SER A 1 99 ? -2.325 -13.753 3.884 1.00 89.69 99 SER A O 1
ATOM 744 N N . SER A 1 100 ? -0.807 -12.583 2.699 1.00 86.62 100 SER A N 1
ATOM 745 C CA . SER A 1 100 ? -1.024 -13.280 1.436 1.00 86.62 100 SER A CA 1
ATOM 746 C C . SER A 1 100 ? -0.082 -14.484 1.315 1.00 86.62 100 SER A C 1
ATOM 748 O O . SER A 1 100 ? 1.103 -14.437 1.644 1.00 86.62 100 SER A O 1
ATOM 750 N N . THR A 1 101 ? -0.624 -15.612 0.868 1.00 89.69 101 THR A N 1
ATOM 751 C CA . THR A 1 101 ? 0.136 -16.825 0.551 1.00 89.69 101 THR A CA 1
ATOM 752 C C . THR A 1 101 ? -0.327 -17.357 -0.793 1.00 89.69 101 THR A C 1
ATOM 754 O O . THR A 1 101 ? -1.513 -17.296 -1.116 1.00 89.69 101 THR A O 1
ATOM 757 N N . TRP A 1 102 ? 0.605 -17.879 -1.587 1.00 88.44 102 TRP A N 1
ATOM 758 C CA . TRP A 1 102 ? 0.289 -18.508 -2.863 1.00 88.44 102 TRP A CA 1
ATOM 759 C C . TRP A 1 102 ? 0.608 -20.000 -2.810 1.00 88.44 102 TRP A C 1
ATOM 761 O O . TRP A 1 102 ? 1.714 -20.396 -2.440 1.00 88.44 102 TRP A O 1
ATOM 771 N N . ASP A 1 103 ? -0.361 -20.823 -3.201 1.00 90.75 103 ASP A N 1
ATOM 772 C CA . ASP A 1 103 ? -0.206 -22.270 -3.345 1.00 90.75 103 ASP A CA 1
ATOM 773 C C . ASP A 1 103 ? -0.563 -22.692 -4.778 1.00 90.75 103 ASP A C 1
ATOM 775 O O . ASP A 1 103 ? -1.526 -22.199 -5.363 1.00 90.75 103 ASP A O 1
ATOM 779 N N . ARG A 1 104 ? 0.156 -23.669 -5.340 1.00 93.56 104 ARG A N 1
ATOM 780 C CA . ARG A 1 104 ? -0.164 -24.240 -6.659 1.00 93.56 104 ARG A CA 1
ATOM 781 C C . ARG A 1 104 ? -1.543 -24.890 -6.697 1.00 93.56 104 ARG A C 1
ATOM 783 O O . ARG A 1 104 ? -2.158 -24.933 -7.756 1.00 93.56 104 ARG A O 1
ATOM 790 N N . LYS A 1 105 ? -2.005 -25.441 -5.568 1.00 94.25 105 LYS A N 1
ATOM 791 C CA . LYS A 1 105 ? -3.287 -26.157 -5.501 1.00 94.25 105 LYS A CA 1
ATOM 792 C C . LYS A 1 105 ? -4.490 -25.219 -5.378 1.00 94.25 105 LYS A C 1
ATOM 794 O O . LYS A 1 105 ? -5.543 -25.527 -5.925 1.00 94.25 105 LYS A O 1
ATOM 799 N N . TYR A 1 106 ? -4.345 -24.117 -4.642 1.00 86.94 106 TYR A N 1
ATOM 800 C CA . TYR A 1 106 ? -5.465 -23.247 -4.256 1.00 86.94 106 TYR A CA 1
ATOM 801 C C . TYR A 1 106 ? -5.315 -21.788 -4.713 1.00 86.94 106 TYR A C 1
ATOM 803 O O . TYR A 1 106 ? -6.253 -21.015 -4.553 1.00 86.94 106 TYR A O 1
ATOM 811 N N . GLY A 1 107 ? -4.175 -21.409 -5.291 1.00 90.25 107 GLY A N 1
ATOM 812 C CA . GLY A 1 107 ? -3.892 -20.051 -5.746 1.00 90.25 107 GLY A CA 1
ATOM 813 C C . GLY A 1 107 ? -3.581 -19.084 -4.604 1.00 90.25 107 GLY A C 1
ATOM 814 O O . GLY A 1 107 ? -3.017 -19.471 -3.578 1.00 90.25 107 GLY A O 1
ATOM 815 N N . TRP A 1 108 ? -3.934 -17.814 -4.814 1.00 85.69 108 TRP A N 1
ATOM 816 C CA . TRP A 1 108 ? -3.788 -16.743 -3.830 1.00 85.69 108 TRP A CA 1
ATOM 817 C C . TRP A 1 108 ? -4.775 -16.915 -2.678 1.00 85.69 108 TRP A C 1
ATOM 819 O O . TRP A 1 108 ? -5.977 -17.087 -2.883 1.00 85.69 108 TRP A O 1
ATOM 829 N N . ARG A 1 109 ? -4.262 -16.858 -1.452 1.00 86.44 109 ARG A N 1
ATOM 830 C CA . ARG A 1 109 ? -5.046 -16.900 -0.223 1.00 86.44 109 ARG A CA 1
ATOM 831 C C . ARG A 1 109 ? -4.601 -15.781 0.693 1.00 86.44 109 ARG A C 1
ATOM 833 O O . ARG A 1 109 ? -3.429 -15.697 1.047 1.00 86.44 109 ARG A O 1
ATOM 840 N N . HIS A 1 110 ? -5.565 -14.983 1.120 1.00 88.12 110 HIS A N 1
ATOM 841 C CA . HIS A 1 110 ? -5.356 -13.891 2.056 1.00 88.12 110 HIS A CA 1
ATOM 842 C C . HIS A 1 110 ? -5.904 -14.306 3.420 1.00 88.12 110 HIS A C 1
ATOM 844 O O . HIS A 1 110 ? -7.039 -14.773 3.531 1.00 88.12 110 HIS A O 1
ATOM 850 N N . ALA A 1 111 ? -5.083 -14.182 4.456 1.00 89.94 111 ALA A N 1
ATOM 851 C CA . ALA A 1 111 ? -5.472 -14.424 5.835 1.00 89.94 111 ALA A CA 1
ATOM 852 C C . ALA A 1 111 ? -5.431 -13.106 6.609 1.00 89.94 111 ALA A C 1
ATOM 854 O O . ALA A 1 111 ? -4.391 -12.450 6.676 1.00 89.94 111 ALA A O 1
ATOM 855 N N . LYS A 1 112 ? -6.559 -12.731 7.215 1.00 92.00 112 LYS A N 1
ATOM 856 C CA . LYS A 1 112 ? -6.645 -11.567 8.100 1.00 92.00 112 LYS A CA 1
ATOM 857 C C . LYS A 1 112 ? -5.888 -11.843 9.393 1.00 92.00 112 LYS A C 1
ATOM 859 O O . LYS A 1 112 ? -6.051 -12.907 9.999 1.00 92.00 112 LYS A O 1
ATOM 864 N N . ARG A 1 113 ? -5.078 -10.887 9.846 1.00 93.19 113 ARG A N 1
ATOM 865 C CA . ARG A 1 113 ? -4.409 -10.995 11.140 1.00 93.19 113 ARG A CA 1
ATOM 866 C C . ARG A 1 113 ? -5.462 -10.931 12.261 1.00 93.19 113 ARG A C 1
ATOM 868 O O . ARG A 1 113 ? -6.350 -10.076 12.231 1.00 93.19 113 ARG A O 1
ATOM 875 N N . PRO A 1 114 ? -5.411 -11.831 13.256 1.00 94.00 114 PRO A N 1
ATOM 876 C CA . PRO A 1 114 ? -6.399 -11.840 14.329 1.00 94.00 114 PRO A CA 1
ATOM 877 C C . PRO A 1 114 ? -6.381 -10.513 15.100 1.00 94.00 114 PRO A C 1
ATOM 879 O O . PRO A 1 114 ? -5.320 -10.034 15.494 1.00 94.00 114 PRO A O 1
ATOM 882 N N . GLY A 1 115 ? -7.564 -9.931 15.320 1.00 93.12 115 GLY A N 1
ATOM 883 C CA . GLY A 1 115 ? -7.732 -8.675 16.060 1.00 93.12 115 GLY A CA 1
ATOM 884 C C . GLY A 1 115 ? -7.597 -7.391 15.233 1.00 93.12 115 GLY A C 1
ATOM 885 O O . GLY A 1 115 ? -7.694 -6.314 15.817 1.00 93.12 115 GLY A O 1
ATOM 886 N N . VAL A 1 116 ? -7.424 -7.482 13.907 1.00 93.56 116 VAL A N 1
ATOM 887 C CA . VAL A 1 116 ? -7.338 -6.308 13.013 1.00 93.56 116 VAL A CA 1
ATOM 888 C C . VAL A 1 116 ? -8.562 -5.404 13.120 1.00 93.56 116 VAL A C 1
ATOM 890 O O . VAL A 1 116 ? -8.396 -4.200 13.263 1.00 93.56 116 VAL A O 1
ATOM 893 N N . ASP A 1 117 ? -9.769 -5.966 13.159 1.00 92.88 117 ASP A N 1
ATOM 894 C CA . ASP A 1 117 ? -11.006 -5.173 13.250 1.00 92.88 117 ASP A CA 1
ATOM 895 C C . ASP A 1 117 ? -11.041 -4.288 14.481 1.00 92.88 117 ASP A C 1
ATOM 897 O O . ASP A 1 117 ? -11.276 -3.085 14.412 1.00 92.88 117 ASP A O 1
ATOM 901 N N . ARG A 1 118 ? -10.737 -4.895 15.626 1.00 94.44 118 ARG A N 1
ATOM 902 C CA . ARG A 1 118 ? -10.706 -4.192 16.900 1.00 94.44 118 ARG A CA 1
ATOM 903 C C . ARG A 1 118 ? -9.600 -3.143 16.923 1.00 94.44 118 ARG A C 1
ATOM 905 O O . ARG A 1 118 ? -9.799 -2.063 17.471 1.00 94.44 118 ARG A O 1
ATOM 912 N N . PHE A 1 119 ? -8.443 -3.463 16.349 1.00 93.50 119 PHE A N 1
ATOM 913 C CA . PHE A 1 119 ? -7.333 -2.527 16.231 1.00 93.50 119 PHE A CA 1
ATOM 914 C C . PHE A 1 119 ? -7.731 -1.298 15.404 1.00 93.50 119 PHE A C 1
ATOM 916 O O . PHE A 1 119 ? -7.591 -0.182 15.898 1.00 93.50 119 PHE A O 1
ATOM 923 N N . LEU A 1 120 ? -8.295 -1.490 14.207 1.00 93.50 120 LEU A N 1
ATOM 924 C CA . LEU A 1 120 ? -8.716 -0.395 13.329 1.00 93.50 120 LEU A CA 1
ATOM 925 C C . LEU A 1 120 ? -9.834 0.444 13.964 1.00 93.50 120 LEU A C 1
ATOM 927 O O . LEU A 1 120 ? -9.746 1.668 13.962 1.00 93.50 120 LEU A O 1
ATOM 931 N N . GLN A 1 121 ? -10.823 -0.197 14.597 1.00 93.69 121 GLN A N 1
ATOM 932 C CA . GLN A 1 121 ? -11.890 0.494 15.336 1.00 93.69 121 GLN A CA 1
ATOM 933 C C . GLN A 1 121 ? -11.369 1.332 16.507 1.00 93.69 121 GLN A C 1
ATOM 935 O O . GLN A 1 121 ? -11.946 2.364 16.819 1.00 93.69 121 GLN A O 1
ATOM 940 N N . THR A 1 122 ? -10.296 0.894 17.166 1.00 94.25 122 THR A N 1
ATOM 941 C CA . THR A 1 122 ? -9.704 1.656 18.275 1.00 94.25 122 THR A CA 1
ATOM 942 C C . THR A 1 122 ? -8.835 2.799 17.747 1.00 94.25 122 THR A C 1
ATOM 944 O O . THR A 1 122 ? -8.816 3.877 18.326 1.00 94.25 122 THR A O 1
ATOM 947 N N . MET A 1 123 ? -8.107 2.584 16.647 1.00 92.25 123 MET A N 1
ATOM 948 C CA . MET A 1 123 ? -7.178 3.582 16.108 1.00 92.25 123 MET A CA 1
ATOM 949 C C . MET A 1 123 ? -7.872 4.711 15.349 1.00 92.25 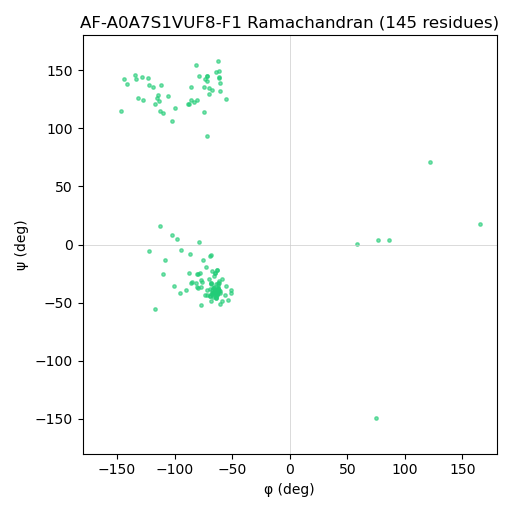123 MET A C 1
ATOM 951 O O . MET A 1 123 ? -7.377 5.832 15.392 1.00 92.25 123 MET A O 1
ATOM 955 N N . VAL A 1 124 ? -9.016 4.451 14.707 1.00 91.44 124 VAL A N 1
ATOM 956 C CA . VAL A 1 124 ? -9.759 5.472 13.945 1.00 91.44 124 VAL A CA 1
ATOM 957 C C . VAL A 1 124 ? -10.272 6.620 14.825 1.00 91.44 124 VAL A C 1
ATOM 959 O O . VAL A 1 124 ? -10.513 7.712 14.326 1.00 91.44 124 VAL A O 1
ATOM 962 N N . GLU A 1 125 ? -10.411 6.404 16.138 1.00 89.25 125 GLU A N 1
ATOM 963 C CA . GLU A 1 125 ? -10.785 7.462 17.089 1.00 89.25 125 GLU A CA 1
ATOM 964 C C . GLU A 1 125 ? -9.656 8.487 17.296 1.00 89.25 125 GLU A C 1
ATOM 966 O O . GLU A 1 125 ? -9.920 9.658 17.565 1.00 89.25 125 GLU A O 1
ATOM 971 N N . TYR A 1 126 ? -8.397 8.064 17.153 1.00 89.00 126 TYR A N 1
ATOM 972 C CA . TYR A 1 126 ? -7.224 8.888 17.461 1.00 89.00 126 TYR A CA 1
ATOM 973 C C . TYR A 1 126 ? -6.438 9.325 16.221 1.00 89.00 126 TYR A C 1
ATOM 975 O O . TYR A 1 126 ? -5.729 10.333 16.268 1.00 89.00 126 TYR A O 1
ATOM 983 N N . TYR A 1 127 ? -6.535 8.561 15.132 1.00 91.38 127 TYR A N 1
ATOM 984 C CA . TYR A 1 127 ? -5.698 8.715 13.950 1.00 91.38 127 TYR A CA 1
ATOM 985 C C . TYR A 1 127 ? -6.511 8.664 12.660 1.00 91.38 127 TYR A C 1
ATOM 987 O O . TYR A 1 127 ? -7.441 7.873 12.507 1.00 91.38 127 TYR A O 1
ATOM 995 N N . GLU A 1 128 ? -6.069 9.447 11.683 1.00 89.38 128 GLU A N 1
ATOM 996 C CA . GLU A 1 128 ? -6.433 9.237 10.287 1.00 89.38 128 GLU A CA 1
ATOM 997 C C . GLU A 1 128 ? -5.647 8.029 9.762 1.00 89.38 128 GLU A C 1
ATOM 999 O O . GLU A 1 128 ? -4.418 8.066 9.686 1.00 89.38 128 GLU A O 1
ATOM 1004 N N . ILE A 1 129 ? -6.338 6.942 9.422 1.00 92.06 129 ILE A N 1
ATOM 1005 C CA . ILE A 1 129 ? -5.690 5.719 8.939 1.00 92.06 129 ILE A CA 1
ATOM 1006 C C . ILE A 1 129 ? -5.524 5.795 7.420 1.00 92.06 129 ILE A C 1
ATOM 1008 O O . ILE A 1 129 ? -6.509 5.866 6.688 1.00 92.06 129 ILE A O 1
ATOM 1012 N N . VAL A 1 130 ? -4.281 5.704 6.950 1.00 92.00 130 VAL A N 1
ATOM 1013 C CA . VAL A 1 130 ? -3.937 5.609 5.526 1.00 92.00 130 VAL A CA 1
ATOM 1014 C C . VAL A 1 130 ? -3.358 4.227 5.260 1.00 92.00 130 VAL A C 1
ATOM 1016 O O . VAL A 1 130 ? -2.292 3.882 5.770 1.00 92.00 130 VAL A O 1
ATOM 1019 N N . LEU A 1 131 ? -4.061 3.430 4.455 1.00 91.56 131 LEU A N 1
ATOM 1020 C CA . LEU A 1 131 ? -3.566 2.135 3.996 1.00 91.56 131 LEU A CA 1
ATOM 1021 C C . LEU A 1 131 ? -2.664 2.337 2.781 1.00 91.56 131 LEU A C 1
ATOM 1023 O O . LEU A 1 131 ? -3.082 2.893 1.768 1.00 91.56 131 LEU A O 1
ATOM 1027 N N . TYR A 1 132 ? -1.430 1.867 2.890 1.00 91.44 132 TYR A N 1
ATOM 1028 C CA . TYR A 1 132 ? -0.455 1.855 1.814 1.00 91.44 132 TYR A CA 1
ATOM 1029 C C . TYR A 1 132 ? -0.178 0.409 1.400 1.00 91.44 132 TYR A C 1
ATOM 1031 O O . TYR A 1 132 ? -0.032 -0.469 2.247 1.00 91.44 132 TYR A O 1
ATOM 1039 N N . SER A 1 133 ? -0.104 0.151 0.096 1.00 89.69 133 SER A N 1
ATOM 1040 C CA . SER A 1 133 ? 0.310 -1.146 -0.433 1.00 89.69 133 SER A CA 1
ATOM 1041 C C . SER A 1 133 ? 1.184 -0.944 -1.668 1.00 89.69 133 SER A C 1
ATOM 1043 O O . SER A 1 133 ? 0.861 -0.101 -2.505 1.00 89.69 133 SER A O 1
ATOM 1045 N N . PRO A 1 134 ? 2.275 -1.713 -1.821 1.00 87.12 134 PRO A N 1
ATOM 1046 C CA . PRO A 1 134 ? 3.049 -1.731 -3.061 1.00 87.12 134 PRO A CA 1
ATOM 1047 C C . PRO A 1 134 ? 2.352 -2.529 -4.176 1.00 87.12 134 PRO A C 1
ATOM 1049 O O . PRO A 1 134 ? 2.778 -2.477 -5.331 1.00 87.12 134 PRO A O 1
ATOM 1052 N N . SER A 1 135 ? 1.322 -3.308 -3.836 1.00 84.94 135 SER A N 1
ATOM 1053 C CA . SER A 1 135 ? 0.555 -4.094 -4.797 1.00 84.94 135 SER A CA 1
ATOM 1054 C C . SER A 1 135 ? -0.360 -3.186 -5.622 1.00 84.94 135 SER A C 1
ATOM 1056 O O . SER A 1 135 ? -0.937 -2.249 -5.074 1.00 84.94 135 SER A O 1
ATOM 1058 N N . PRO A 1 136 ? -0.543 -3.464 -6.923 1.00 86.00 136 PRO A N 1
ATOM 1059 C CA . PRO A 1 136 ? -1.451 -2.685 -7.755 1.00 86.00 136 PRO A CA 1
ATOM 1060 C C . PRO A 1 136 ? -2.907 -2.824 -7.286 1.00 86.00 136 PRO A C 1
ATOM 1062 O O . PRO A 1 136 ? -3.319 -3.898 -6.837 1.00 86.00 136 PRO A O 1
ATOM 1065 N N . ASP A 1 137 ? -3.694 -1.761 -7.467 1.00 84.81 137 ASP A N 1
ATOM 1066 C CA . ASP A 1 137 ? -5.057 -1.625 -6.928 1.00 84.81 137 ASP A CA 1
ATOM 1067 C C . ASP A 1 137 ? -5.969 -2.815 -7.246 1.00 84.81 137 ASP A C 1
ATOM 1069 O O . ASP A 1 137 ? -6.692 -3.287 -6.378 1.00 84.81 137 ASP A O 1
ATOM 1073 N N . TYR A 1 138 ? -5.887 -3.383 -8.455 1.00 84.06 138 TYR A N 1
ATOM 1074 C CA . TYR A 1 138 ? -6.734 -4.516 -8.854 1.00 84.06 138 TYR A CA 1
ATOM 1075 C C . TYR A 1 138 ? -6.510 -5.797 -8.025 1.00 84.06 138 TYR A C 1
ATOM 1077 O O . TYR A 1 138 ? -7.376 -6.670 -8.001 1.00 84.06 138 TYR A O 1
ATOM 1085 N N . ILE A 1 139 ? -5.350 -5.933 -7.373 1.00 83.81 139 ILE A N 1
ATOM 1086 C CA . ILE A 1 139 ? -5.053 -7.028 -6.439 1.00 83.81 139 ILE A CA 1
ATOM 1087 C C . ILE A 1 139 ? -5.452 -6.642 -5.012 1.00 83.81 139 ILE A C 1
ATOM 1089 O O . ILE A 1 139 ? -5.962 -7.483 -4.275 1.00 83.81 139 ILE A O 1
ATOM 1093 N N . GLY A 1 140 ? -5.211 -5.387 -4.621 1.00 84.2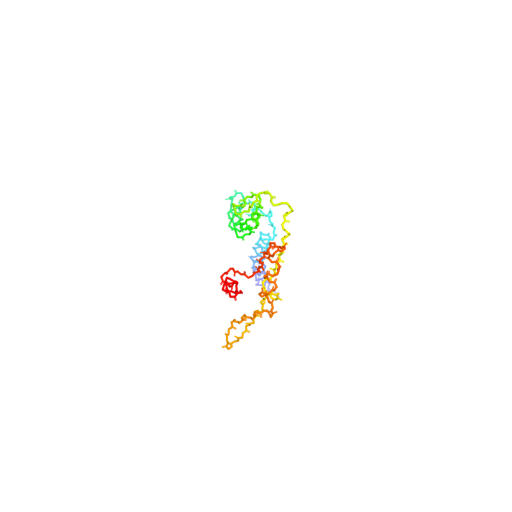5 140 GLY A N 1
ATOM 1094 C CA . GLY A 1 140 ? -5.436 -4.906 -3.256 1.00 84.25 140 GLY A CA 1
ATOM 1095 C C . GLY A 1 140 ? -6.904 -4.636 -2.918 1.00 84.25 140 GLY A C 1
ATOM 1096 O O . GLY A 1 140 ? -7.337 -4.944 -1.811 1.00 84.25 140 GLY A O 1
ATOM 1097 N N . ASP A 1 141 ? -7.689 -4.125 -3.863 1.00 87.19 141 ASP A N 1
ATOM 1098 C CA . ASP A 1 141 ? -9.091 -3.731 -3.670 1.00 87.19 141 ASP A CA 1
ATOM 1099 C C . ASP A 1 141 ? -9.995 -4.835 -3.072 1.00 87.19 141 ASP A C 1
ATOM 1101 O O . ASP A 1 141 ? -10.663 -4.586 -2.058 1.00 87.19 141 ASP A O 1
ATOM 1105 N N . PRO A 1 142 ? -9.982 -6.092 -3.573 1.00 85.19 142 PRO A N 1
ATOM 1106 C CA . PRO A 1 142 ? -10.772 -7.159 -2.957 1.00 85.19 142 PRO A CA 1
ATOM 1107 C C . PRO A 1 142 ? -10.294 -7.523 -1.544 1.00 85.19 142 PRO A C 1
ATOM 1109 O O . PRO A 1 142 ? -11.091 -7.994 -0.734 1.00 85.19 142 PRO A O 1
ATOM 1112 N N . VAL A 1 143 ? -9.011 -7.314 -1.230 1.00 84.38 143 VAL A N 1
ATOM 1113 C CA . VAL A 1 143 ? -8.448 -7.581 0.102 1.00 84.38 143 VAL A CA 1
ATOM 1114 C C . VAL A 1 143 ? -8.905 -6.515 1.091 1.00 84.38 143 VAL A C 1
ATOM 1116 O O . VAL A 1 143 ? -9.317 -6.857 2.196 1.00 84.38 143 VAL A O 1
ATOM 1119 N N . VAL A 1 144 ? -8.879 -5.244 0.683 1.00 87.31 144 VAL A N 1
ATOM 1120 C CA . VAL A 1 144 ? -9.345 -4.115 1.501 1.00 87.31 144 VAL A CA 1
ATOM 1121 C C . VAL A 1 144 ? -10.846 -4.212 1.755 1.00 87.31 144 VAL A C 1
ATOM 1123 O O . VAL A 1 144 ? -11.278 -4.031 2.885 1.00 87.31 144 VAL A O 1
ATOM 1126 N N . THR A 1 145 ? -11.635 -4.584 0.746 1.00 86.06 145 THR A N 1
ATOM 1127 C CA . THR A 1 145 ? -13.090 -4.774 0.892 1.00 86.06 145 THR A CA 1
ATOM 1128 C C . THR A 1 145 ? -13.448 -5.929 1.839 1.00 86.06 145 THR A C 1
ATOM 1130 O O . THR A 1 145 ? -14.541 -5.962 2.401 1.00 86.06 145 THR A O 1
ATOM 1133 N N . ALA A 1 146 ? -12.544 -6.898 2.014 1.00 81.38 146 ALA A N 1
ATOM 1134 C CA . ALA A 1 146 ? -12.733 -8.034 2.914 1.00 81.38 146 ALA A CA 1
ATOM 1135 C C . ALA A 1 146 ? -12.300 -7.760 4.369 1.00 81.38 146 ALA A C 1
ATOM 1137 O O . ALA A 1 146 ? -12.512 -8.622 5.234 1.00 81.38 146 ALA A O 1
ATOM 1138 N N . LEU A 1 147 ? -11.661 -6.614 4.640 1.00 77.81 147 LEU A N 1
ATOM 1139 C CA . LEU A 1 147 ? -11.307 -6.169 5.989 1.00 77.81 147 LEU A CA 1
ATOM 1140 C C . LEU A 1 147 ? -12.521 -5.568 6.693 1.00 77.81 147 LEU A C 1
ATOM 1142 O O . LEU A 1 147 ? -12.725 -6.010 7.845 1.00 77.81 147 LEU A O 1
#